Protein AF-A0A3D1TDR1-F1 (afdb_monomer_lite)

Foldseek 3Di:
DDDQFEAEPPDDPVSCVPHPYYAPHHVVRCSVVRVVLVVCVVVVNNVVVCCVVVDDDDD

Sequence (59 aa):
AGGLAIAPANAVAEIRAIADHVTTAKGGDGAVREAVEWILRREGLWTGLVERYVGGPSA

Structure (mmCIF, N/CA/C/O backbone):
data_AF-A0A3D1TDR1-F1
#
_entry.id   AF-A0A3D1TDR1-F1
#
loop_
_atom_site.group_PDB
_atom_site.id
_atom_site.type_symbol
_atom_site.label_atom_id
_atom_site.label_alt_id
_atom_site.label_comp_id
_atom_site.label_asym_id
_atom_site.label_entity_id
_atom_site.label_seq_id
_atom_site.pdbx_PDB_ins_code
_atom_site.Cartn_x
_atom_site.Cartn_y
_atom_site.Cartn_z
_atom_site.occupancy
_atom_site.B_iso_or_equiv
_atom_site.auth_seq_id
_atom_site.auth_comp_id
_atom_site.auth_asym_id
_atom_site.auth_atom_id
_atom_site.pdbx_PDB_model_num
ATOM 1 N N . ALA A 1 1 ? -15.279 -14.025 -5.901 1.00 46.41 1 ALA A N 1
ATOM 2 C CA . ALA A 1 1 ? -14.244 -13.712 -4.898 1.00 46.41 1 ALA A CA 1
ATOM 3 C C . ALA A 1 1 ? -12.909 -13.634 -5.622 1.00 46.41 1 ALA A C 1
ATOM 5 O O . ALA A 1 1 ? -12.577 -14.584 -6.318 1.00 46.41 1 ALA A O 1
ATOM 6 N N . GLY A 1 2 ? -12.216 -12.500 -5.538 1.00 74.25 2 GLY A N 1
ATOM 7 C CA . GLY A 1 2 ? -10.872 -12.300 -6.087 1.00 74.25 2 GLY A CA 1
ATOM 8 C C . GLY A 1 2 ? -9.950 -11.795 -4.979 1.00 74.25 2 GLY A C 1
ATOM 9 O O . GLY A 1 2 ? -10.435 -11.176 -4.031 1.00 74.25 2 GLY A O 1
ATOM 10 N N . GLY A 1 3 ? -8.659 -12.117 -5.060 1.00 89.25 3 GLY A N 1
ATOM 11 C CA . GLY A 1 3 ? -7.641 -11.506 -4.202 1.00 89.25 3 GLY A CA 1
ATOM 12 C C . GLY A 1 3 ? -7.374 -10.052 -4.605 1.00 89.25 3 GLY A C 1
ATOM 13 O O . GLY A 1 3 ? -7.850 -9.607 -5.643 1.00 89.25 3 GLY A O 1
ATOM 14 N N . LEU A 1 4 ? -6.613 -9.332 -3.782 1.00 93.25 4 LEU A N 1
ATOM 15 C CA . LEU A 1 4 ? -6.141 -7.974 -4.056 1.00 93.25 4 LEU A CA 1
ATOM 16 C C . LEU A 1 4 ? -4.623 -8.020 -4.242 1.00 93.25 4 LEU A C 1
ATOM 18 O O . LEU A 1 4 ? -3.885 -8.207 -3.273 1.00 93.25 4 LEU A O 1
ATOM 22 N N . ALA A 1 5 ? -4.162 -7.904 -5.483 1.00 97.00 5 ALA A N 1
ATOM 23 C CA . ALA A 1 5 ? -2.750 -7.944 -5.830 1.00 97.00 5 ALA A CA 1
ATOM 24 C C . ALA A 1 5 ? -2.127 -6.549 -5.685 1.00 97.00 5 ALA A C 1
ATOM 26 O O . ALA A 1 5 ? -2.503 -5.611 -6.387 1.00 97.00 5 ALA A O 1
ATOM 27 N N . ILE A 1 6 ? -1.147 -6.411 -4.789 1.00 98.19 6 ILE A N 1
ATOM 28 C CA . ILE A 1 6 ? -0.431 -5.151 -4.555 1.00 98.19 6 ILE A CA 1
ATOM 29 C C . ILE A 1 6 ? 1.062 -5.354 -4.806 1.00 98.19 6 ILE A C 1
ATOM 31 O O . ILE A 1 6 ? 1.650 -6.311 -4.301 1.00 98.19 6 ILE A O 1
ATOM 35 N N . ALA A 1 7 ? 1.683 -4.439 -5.551 1.00 98.62 7 ALA A N 1
ATOM 36 C CA . ALA A 1 7 ? 3.117 -4.457 -5.833 1.00 98.62 7 ALA A CA 1
ATOM 37 C C . ALA A 1 7 ? 3.821 -3.183 -5.323 1.00 98.62 7 ALA A C 1
ATOM 39 O O . ALA A 1 7 ? 3.244 -2.097 -5.399 1.00 98.62 7 ALA A O 1
ATOM 40 N N . PRO A 1 8 ? 5.076 -3.269 -4.838 1.00 98.75 8 PRO A N 1
ATOM 41 C CA . PRO A 1 8 ? 5.866 -2.085 -4.521 1.00 98.75 8 PRO A CA 1
ATOM 42 C C . PRO A 1 8 ? 6.349 -1.355 -5.783 1.00 98.75 8 PRO A C 1
ATOM 44 O O . PRO A 1 8 ? 6.485 -1.961 -6.849 1.00 98.75 8 PRO A O 1
ATOM 47 N N . ALA A 1 9 ? 6.719 -0.077 -5.660 1.00 98.69 9 ALA A N 1
ATOM 48 C CA . ALA A 1 9 ? 7.167 0.742 -6.794 1.00 98.69 9 ALA A CA 1
ATOM 49 C C . ALA A 1 9 ? 8.355 0.141 -7.573 1.00 98.69 9 ALA A C 1
ATOM 51 O O . ALA A 1 9 ? 8.446 0.252 -8.799 1.00 98.69 9 ALA A O 1
ATOM 52 N N . ASN A 1 10 ? 9.279 -0.517 -6.867 1.00 98.69 10 ASN A N 1
ATOM 53 C CA . ASN A 1 10 ? 10.460 -1.155 -7.449 1.00 98.69 10 ASN A CA 1
ATOM 54 C C . ASN A 1 10 ? 10.231 -2.600 -7.919 1.00 98.69 10 ASN A C 1
ATOM 56 O O . ASN A 1 10 ? 11.207 -3.262 -8.267 1.00 98.69 10 ASN A O 1
ATOM 60 N N . ALA A 1 11 ? 8.992 -3.102 -7.940 1.00 98.62 11 ALA A N 1
ATOM 61 C CA . ALA A 1 11 ? 8.699 -4.377 -8.590 1.00 98.62 11 ALA A CA 1
ATOM 62 C C . ALA A 1 11 ? 9.061 -4.328 -10.085 1.00 98.62 11 ALA A C 1
ATOM 64 O O . ALA A 1 11 ? 9.047 -3.263 -10.708 1.00 98.62 11 ALA A O 1
ATOM 65 N N . VAL A 1 12 ? 9.379 -5.484 -10.671 1.00 98.75 12 VAL A N 1
ATOM 66 C CA . VAL A 1 12 ? 9.625 -5.603 -12.117 1.00 98.75 12 VAL A CA 1
ATOM 67 C C . VAL A 1 12 ? 8.390 -5.183 -12.923 1.00 98.75 12 VAL A C 1
ATOM 69 O O . VAL A 1 12 ? 7.261 -5.209 -12.421 1.00 98.75 12 VAL A O 1
ATOM 72 N N . ALA A 1 13 ? 8.602 -4.752 -14.168 1.00 98.50 13 ALA A N 1
ATOM 73 C CA . ALA A 1 13 ? 7.560 -4.118 -14.972 1.00 98.50 13 ALA A CA 1
ATOM 74 C C . ALA A 1 13 ? 6.355 -5.038 -15.209 1.00 98.50 13 ALA A C 1
ATOM 76 O O . ALA A 1 13 ? 5.221 -4.581 -15.071 1.00 98.50 13 ALA A O 1
ATOM 77 N N . GLU A 1 14 ? 6.591 -6.324 -15.481 1.00 98.44 14 GLU A N 1
ATOM 78 C CA . GLU A 1 14 ? 5.531 -7.310 -15.689 1.00 98.44 14 GLU A CA 1
ATOM 79 C C . GLU A 1 14 ? 4.647 -7.509 -14.450 1.00 98.44 14 GLU A C 1
ATOM 81 O O . GLU A 1 14 ? 3.444 -7.703 -14.593 1.00 98.44 14 GLU A O 1
ATOM 86 N N . ILE A 1 15 ? 5.200 -7.378 -13.238 1.00 98.31 15 ILE A N 1
ATOM 87 C CA . ILE A 1 15 ? 4.430 -7.503 -11.992 1.00 98.31 15 ILE A CA 1
ATOM 88 C C . ILE A 1 15 ? 3.611 -6.241 -11.721 1.00 98.31 15 ILE A C 1
ATOM 90 O O . ILE A 1 15 ? 2.448 -6.339 -11.339 1.00 98.31 15 ILE A O 1
ATOM 94 N N . ARG A 1 16 ? 4.171 -5.048 -11.963 1.00 98.31 16 ARG A N 1
ATOM 95 C CA . ARG A 1 16 ? 3.402 -3.796 -11.834 1.00 98.31 16 ARG A CA 1
ATOM 96 C C . ARG A 1 16 ? 2.228 -3.738 -12.810 1.00 98.31 16 ARG A C 1
ATOM 98 O O . ARG A 1 16 ? 1.190 -3.196 -12.459 1.00 98.31 16 ARG A O 1
ATOM 105 N N . ALA A 1 17 ? 2.391 -4.292 -14.013 1.00 98.06 17 ALA A N 1
ATOM 106 C CA . ALA A 1 17 ? 1.364 -4.277 -15.052 1.00 98.06 17 ALA A CA 1
ATOM 107 C C . ALA A 1 17 ? 0.122 -5.122 -14.711 1.00 98.06 17 ALA A C 1
ATOM 109 O O . ALA A 1 17 ? -0.943 -4.863 -15.263 1.00 98.06 17 ALA A O 1
ATOM 110 N N . ILE A 1 18 ? 0.254 -6.113 -13.822 1.00 97.62 18 ILE A N 1
ATOM 111 C CA . ILE A 1 18 ? -0.841 -7.012 -13.419 1.00 97.62 18 ILE A CA 1
ATOM 112 C C . ILE A 1 18 ? -1.356 -6.753 -11.995 1.00 97.62 18 ILE A C 1
ATOM 114 O O . ILE A 1 18 ? -2.240 -7.470 -11.535 1.00 97.62 18 ILE A O 1
ATOM 118 N N . ALA A 1 19 ? -0.787 -5.783 -11.275 1.00 97.81 19 ALA A N 1
ATOM 119 C CA . ALA A 1 19 ? -1.207 -5.458 -9.917 1.00 97.81 19 ALA A CA 1
ATOM 120 C C . ALA A 1 19 ? -2.467 -4.580 -9.929 1.00 97.81 19 ALA A C 1
ATOM 122 O O . ALA A 1 19 ? -2.562 -3.631 -10.705 1.00 97.81 19 ALA A O 1
ATOM 123 N N . ASP A 1 20 ? -3.398 -4.841 -9.010 1.00 97.19 20 ASP A N 1
ATOM 124 C CA . ASP A 1 20 ? -4.578 -3.992 -8.801 1.00 97.19 20 ASP A CA 1
ATOM 125 C C . ASP A 1 20 ? -4.186 -2.621 -8.229 1.00 97.19 20 ASP A C 1
ATOM 127 O O . ASP A 1 20 ? -4.866 -1.614 -8.438 1.00 97.19 20 ASP A O 1
ATOM 131 N N . HIS A 1 21 ? -3.082 -2.582 -7.481 1.00 97.38 21 HIS A N 1
ATOM 132 C CA . HIS A 1 21 ? -2.504 -1.364 -6.937 1.00 97.38 21 HIS A CA 1
ATOM 133 C C . HIS A 1 21 ? -0.976 -1.461 -6.887 1.00 97.38 21 HIS A C 1
ATOM 135 O O . HIS A 1 21 ? -0.407 -2.471 -6.470 1.00 97.38 21 HIS A O 1
ATOM 141 N N . VAL A 1 22 ? -0.302 -0.382 -7.277 1.00 98.50 22 VAL A N 1
ATOM 142 C CA . VAL A 1 22 ? 1.147 -0.234 -7.129 1.00 98.50 22 VAL A CA 1
ATOM 143 C C . VAL A 1 22 ? 1.399 0.899 -6.146 1.00 98.50 22 VAL A C 1
ATOM 145 O O . VAL A 1 22 ? 0.895 2.003 -6.349 1.00 98.50 22 VAL A O 1
ATOM 148 N N . THR A 1 23 ? 2.165 0.631 -5.091 1.00 98.75 23 THR A N 1
ATOM 149 C CA . THR A 1 23 ? 2.516 1.659 -4.104 1.00 98.75 23 THR A CA 1
ATOM 150 C C . THR A 1 23 ? 3.519 2.645 -4.689 1.00 98.75 23 THR A C 1
ATOM 152 O O . THR A 1 23 ? 4.290 2.313 -5.591 1.00 98.75 23 THR A O 1
ATOM 155 N N . THR A 1 24 ? 3.562 3.850 -4.134 1.00 98.56 24 THR A N 1
ATOM 156 C CA . THR A 1 24 ? 4.562 4.870 -4.474 1.00 98.56 24 THR A CA 1
ATOM 157 C C . THR A 1 24 ? 5.906 4.552 -3.822 1.00 98.56 24 THR A C 1
ATOM 159 O O . THR A 1 24 ? 6.961 4.728 -4.436 1.00 98.56 24 THR A O 1
ATOM 162 N N . ALA A 1 25 ? 5.888 4.047 -2.586 1.00 98.69 25 ALA A N 1
ATOM 163 C CA . ALA A 1 25 ? 7.086 3.599 -1.896 1.00 98.69 25 ALA A CA 1
ATOM 164 C C . ALA A 1 25 ? 7.651 2.304 -2.502 1.00 98.69 25 ALA A C 1
ATOM 166 O O . ALA A 1 25 ? 6.927 1.442 -3.015 1.00 98.69 25 ALA A O 1
ATOM 167 N N . LYS A 1 26 ? 8.974 2.146 -2.406 1.00 98.81 26 LYS A N 1
ATOM 168 C CA . LYS A 1 26 ? 9.665 0.894 -2.732 1.00 98.81 26 LYS A CA 1
ATOM 169 C C . LYS A 1 26 ? 9.520 -0.114 -1.589 1.00 98.81 26 LYS A C 1
ATOM 171 O O . LYS A 1 26 ? 9.219 0.237 -0.446 1.00 98.81 26 LYS A O 1
ATOM 176 N N . GLY A 1 27 ? 9.760 -1.388 -1.892 1.00 98.50 27 GLY A N 1
ATOM 177 C CA . GLY A 1 27 ? 9.889 -2.430 -0.878 1.00 98.50 27 GLY A CA 1
ATOM 178 C C . GLY A 1 27 ? 11.032 -2.096 0.083 1.00 98.50 27 GLY A C 1
ATOM 179 O O . GLY A 1 27 ? 12.105 -1.705 -0.362 1.00 98.50 27 GLY A O 1
ATOM 180 N N . GLY A 1 28 ? 10.787 -2.218 1.389 1.00 98.19 28 GLY A N 1
ATOM 181 C CA . GLY A 1 28 ? 11.716 -1.775 2.439 1.00 98.19 28 GLY A CA 1
ATOM 182 C C . GLY A 1 28 ? 11.549 -0.306 2.846 1.00 98.19 28 GLY A C 1
ATOM 183 O O . GLY A 1 28 ? 11.729 0.010 4.016 1.00 98.19 28 GLY A O 1
ATOM 184 N N . ASP A 1 29 ? 11.062 0.551 1.945 1.00 98.56 29 ASP A N 1
ATOM 185 C CA . ASP A 1 29 ? 10.900 1.997 2.170 1.00 98.56 29 ASP A CA 1
ATOM 186 C C . ASP A 1 29 ? 9.462 2.376 2.577 1.00 98.56 29 ASP A C 1
ATOM 188 O O . ASP A 1 29 ? 8.996 3.489 2.346 1.00 98.56 29 ASP A O 1
ATOM 192 N N . GLY A 1 30 ? 8.719 1.431 3.162 1.00 98.56 30 GLY A N 1
ATOM 193 C CA . GLY A 1 30 ? 7.351 1.659 3.637 1.00 98.56 30 GLY A CA 1
ATOM 194 C C . GLY A 1 30 ? 6.221 1.230 2.694 1.00 98.56 30 GLY A C 1
ATOM 195 O O . GLY A 1 30 ? 5.067 1.474 3.033 1.00 98.56 30 GLY A O 1
ATOM 196 N N . ALA A 1 31 ? 6.494 0.529 1.584 1.00 98.69 31 ALA A N 1
ATOM 197 C CA . ALA A 1 31 ? 5.452 0.023 0.670 1.00 98.69 31 ALA A CA 1
ATOM 198 C C . ALA A 1 31 ? 4.309 -0.728 1.381 1.00 98.69 31 ALA A C 1
ATOM 200 O O . ALA A 1 31 ? 3.137 -0.456 1.142 1.00 98.69 31 ALA A O 1
ATOM 201 N N . VAL A 1 32 ? 4.625 -1.631 2.317 1.00 98.38 32 VAL A N 1
ATOM 202 C CA . VAL A 1 32 ? 3.590 -2.368 3.068 1.00 98.38 32 VAL A CA 1
ATOM 203 C C . VAL A 1 32 ? 2.766 -1.429 3.952 1.00 98.38 32 VAL A C 1
ATOM 205 O O . VAL A 1 32 ? 1.547 -1.550 4.010 1.00 98.38 32 VAL A O 1
ATOM 208 N N . ARG A 1 33 ? 3.405 -0.459 4.612 1.00 98.38 33 ARG A N 1
ATOM 209 C CA . ARG A 1 33 ? 2.717 0.535 5.445 1.00 98.38 33 ARG A CA 1
ATOM 210 C C . ARG A 1 33 ? 1.794 1.428 4.613 1.00 98.38 33 ARG A C 1
ATOM 212 O O . ARG A 1 33 ? 0.728 1.806 5.095 1.00 98.38 33 ARG A O 1
ATOM 219 N N . GLU A 1 34 ? 2.197 1.782 3.396 1.00 98.62 34 GLU A N 1
ATOM 220 C CA . GLU A 1 34 ? 1.367 2.521 2.438 1.00 98.62 34 GLU A CA 1
ATOM 221 C C . GLU A 1 34 ? 0.159 1.680 2.007 1.00 98.62 34 GLU A C 1
ATOM 223 O O . GLU A 1 34 ? -0.976 2.137 2.124 1.00 98.62 34 GLU A O 1
ATOM 228 N N . ALA A 1 35 ? 0.388 0.424 1.611 1.00 98.38 35 ALA A N 1
ATOM 229 C CA . ALA A 1 35 ? -0.670 -0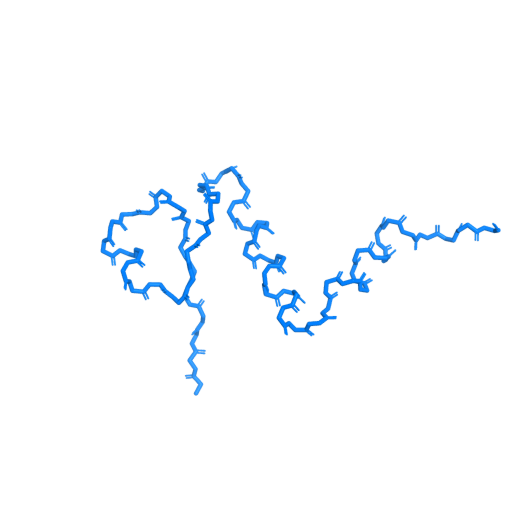.501 1.214 1.00 98.38 35 ALA A CA 1
ATOM 230 C C . ALA A 1 35 ? -1.700 -0.724 2.334 1.00 98.38 35 ALA A C 1
A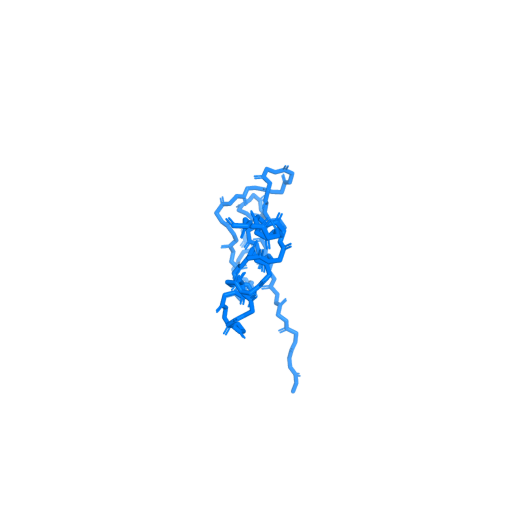TOM 232 O O . ALA A 1 35 ? -2.904 -0.677 2.087 1.00 98.38 35 ALA A O 1
ATOM 233 N N . VAL A 1 36 ? -1.243 -0.914 3.577 1.00 97.88 36 VAL A N 1
ATOM 234 C CA . VAL A 1 36 ? -2.119 -1.070 4.749 1.00 97.88 36 VAL A CA 1
ATOM 235 C C . VAL A 1 36 ? -2.981 0.175 4.968 1.00 97.88 36 VAL A C 1
ATOM 237 O O . VAL A 1 36 ? -4.187 0.041 5.156 1.00 97.88 36 VAL A O 1
ATOM 240 N N . GLU A 1 37 ? -2.413 1.385 4.901 1.00 97.94 37 GLU A N 1
ATOM 241 C CA . GLU A 1 37 ? -3.215 2.615 5.000 1.00 97.94 37 GLU A CA 1
ATOM 242 C C . GLU A 1 37 ? -4.220 2.733 3.855 1.00 97.94 37 GLU A C 1
ATOM 244 O O . GLU A 1 37 ? -5.376 3.068 4.103 1.00 97.94 37 GLU A O 1
ATOM 249 N N . TRP A 1 38 ? -3.813 2.437 2.620 1.00 97.94 38 TRP A N 1
ATOM 250 C CA . TRP A 1 38 ? -4.705 2.491 1.465 1.00 97.94 38 TRP A CA 1
ATOM 251 C C . TRP A 1 38 ? -5.910 1.553 1.630 1.00 97.94 38 TRP A C 1
ATOM 253 O O . TRP A 1 38 ? -7.047 1.988 1.441 1.00 97.94 38 TRP A O 1
ATOM 263 N N . ILE A 1 39 ? -5.684 0.308 2.069 1.00 97.31 39 ILE A N 1
ATOM 264 C CA . ILE A 1 39 ? -6.756 -0.653 2.377 1.00 97.31 39 ILE A CA 1
ATOM 265 C C . ILE A 1 39 ? -7.656 -0.103 3.488 1.00 97.31 39 ILE A C 1
ATOM 267 O O . ILE A 1 39 ? -8.866 0.005 3.312 1.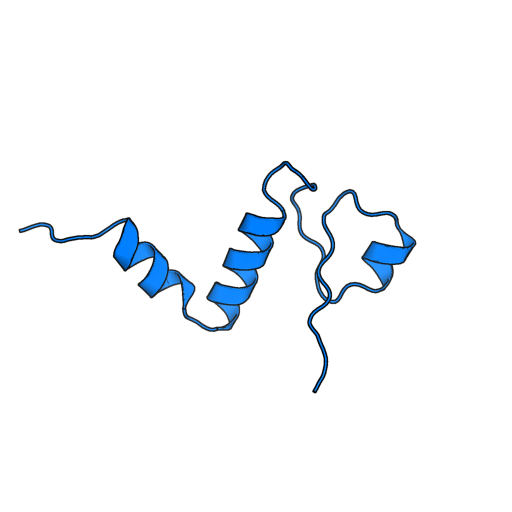00 97.31 39 ILE A O 1
ATOM 271 N N . LEU A 1 40 ? -7.082 0.308 4.620 1.00 97.25 40 LEU A N 1
ATOM 272 C CA . LEU A 1 40 ? -7.860 0.780 5.769 1.00 97.25 40 LEU A CA 1
ATOM 273 C C . LEU A 1 40 ? -8.665 2.045 5.466 1.00 97.25 40 LEU A C 1
ATOM 275 O O . LEU A 1 40 ? -9.752 2.222 6.011 1.00 97.25 40 LEU A O 1
ATOM 279 N N . ARG A 1 41 ? -8.157 2.935 4.609 1.00 97.06 41 ARG A N 1
ATOM 280 C CA . ARG A 1 41 ? -8.901 4.114 4.155 1.00 97.06 41 ARG A CA 1
ATOM 281 C C . ARG A 1 41 ? -10.077 3.731 3.270 1.00 97.06 41 ARG A C 1
ATOM 283 O O . ARG A 1 41 ? -11.142 4.318 3.431 1.00 97.06 41 ARG A O 1
ATOM 290 N N . ARG A 1 42 ? -9.909 2.754 2.375 1.00 95.62 42 ARG A N 1
ATOM 291 C CA . ARG A 1 42 ? -11.008 2.243 1.540 1.00 95.62 42 ARG A CA 1
ATOM 292 C C . ARG A 1 42 ? -12.110 1.587 2.365 1.00 95.62 42 ARG A C 1
ATOM 294 O O . ARG A 1 42 ? -13.277 1.785 2.054 1.0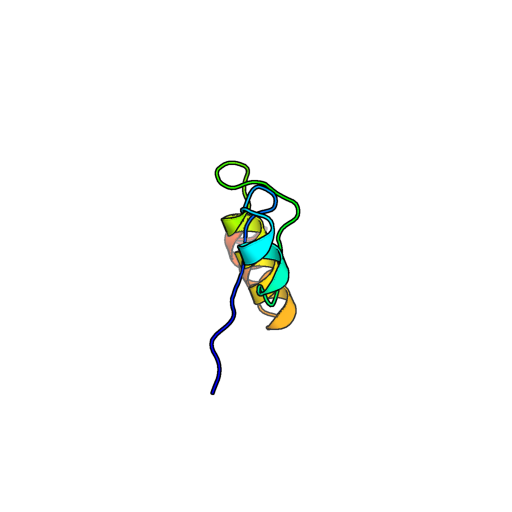0 95.62 42 ARG A O 1
ATOM 301 N N . GLU A 1 43 ? -11.740 0.901 3.441 1.00 96.50 43 GLU A N 1
ATOM 302 C CA . GLU A 1 43 ? -12.689 0.288 4.378 1.00 96.50 43 GLU A CA 1
ATOM 303 C C . GLU A 1 43 ? -13.232 1.277 5.434 1.00 96.50 43 GLU A C 1
ATOM 305 O O . GLU A 1 43 ? -14.018 0.895 6.296 1.00 96.50 43 GLU A O 1
ATOM 310 N N . GLY A 1 44 ? -12.807 2.549 5.423 1.00 96.94 44 GLY A N 1
ATOM 311 C CA . GLY A 1 44 ? -13.222 3.554 6.415 1.00 96.94 44 GLY A CA 1
ATOM 312 C C . GLY A 1 44 ? -12.680 3.328 7.836 1.00 96.94 44 GLY A C 1
ATOM 313 O O . GLY A 1 44 ? -13.083 4.015 8.771 1.00 96.94 44 GLY A O 1
ATOM 314 N N . LEU A 1 45 ? -11.747 2.393 8.015 1.00 97.44 45 LEU A N 1
ATOM 315 C CA . LEU A 1 45 ? -11.196 1.978 9.310 1.00 97.44 45 LEU A CA 1
ATOM 316 C C . LEU A 1 45 ? -9.989 2.811 9.757 1.00 97.44 45 LEU A C 1
ATOM 318 O O . LEU A 1 45 ? -9.618 2.786 10.930 1.00 97.44 45 LEU A O 1
ATOM 322 N N . TRP A 1 46 ? -9.359 3.539 8.832 1.00 96.25 46 TRP A N 1
ATOM 323 C CA . TRP A 1 46 ? -8.117 4.265 9.101 1.00 96.25 46 TRP A CA 1
ATOM 324 C C . TRP A 1 46 ? -8.238 5.273 10.251 1.00 96.25 46 TRP A C 1
ATOM 326 O O . TRP A 1 46 ? -7.412 5.256 11.160 1.00 96.25 46 TRP A O 1
ATOM 336 N N . THR A 1 47 ? -9.261 6.131 10.234 1.00 94.75 47 THR A N 1
ATOM 337 C CA . THR A 1 47 ? -9.419 7.205 11.229 1.00 94.75 47 THR A CA 1
ATOM 338 C C . THR A 1 47 ? -9.538 6.647 12.646 1.00 94.75 47 THR A C 1
ATOM 340 O O . THR A 1 47 ? -8.744 7.018 13.505 1.00 94.75 47 THR A O 1
ATOM 343 N N . GLY A 1 48 ? -10.443 5.686 12.870 1.00 94.81 48 GLY A N 1
ATOM 344 C CA . GLY A 1 48 ? -10.624 5.071 14.189 1.00 94.81 48 GLY A CA 1
ATOM 345 C C . GLY A 1 48 ? -9.395 4.285 14.662 1.00 94.81 48 GLY A C 1
ATOM 346 O O . GLY A 1 48 ? -9.086 4.270 15.853 1.00 94.81 48 GLY A O 1
ATOM 347 N N . LEU A 1 49 ? -8.645 3.669 13.737 1.00 94.25 49 LEU A N 1
ATOM 348 C CA . LEU A 1 49 ? -7.364 3.045 14.068 1.00 94.25 49 LEU A CA 1
ATOM 349 C C . LEU A 1 49 ? -6.356 4.088 14.564 1.00 94.25 49 LEU A C 1
ATOM 351 O O . LEU A 1 49 ? -5.749 3.890 15.611 1.00 94.25 49 LEU A O 1
ATOM 355 N N . VAL A 1 50 ? -6.170 5.189 13.830 1.00 94.19 50 VAL A N 1
ATOM 356 C CA . VAL A 1 50 ? -5.224 6.249 14.209 1.00 94.19 50 VAL A CA 1
ATOM 357 C C . VAL A 1 50 ? -5.612 6.875 15.545 1.00 94.19 50 VAL A C 1
ATOM 359 O O . VAL A 1 50 ? -4.750 7.010 16.409 1.00 94.19 50 VAL A O 1
ATOM 362 N N . GLU A 1 51 ? -6.892 7.188 15.750 1.00 93.44 51 GLU A N 1
ATOM 363 C CA . GLU A 1 51 ? -7.406 7.709 17.022 1.00 93.44 51 GLU A CA 1
ATOM 364 C C . GLU A 1 51 ? -7.047 6.791 18.191 1.00 93.44 51 GLU A C 1
ATOM 366 O O . GLU A 1 51 ? -6.537 7.268 19.195 1.00 93.44 51 GLU A O 1
ATOM 371 N N . ARG A 1 52 ? -7.187 5.469 18.047 1.00 92.69 52 ARG A N 1
ATOM 372 C CA . ARG A 1 52 ? -6.833 4.511 19.106 1.00 92.69 52 ARG A CA 1
ATOM 373 C C . ARG A 1 52 ? -5.361 4.576 19.539 1.00 92.69 52 ARG A C 1
ATOM 375 O O . ARG A 1 52 ? -5.068 4.309 20.702 1.00 92.69 52 ARG A O 1
ATOM 382 N N . TYR A 1 53 ? -4.438 4.857 18.619 1.00 90.19 53 TYR A N 1
ATOM 383 C CA . TYR A 1 53 ? -2.995 4.863 18.904 1.00 90.19 53 TYR A CA 1
ATOM 384 C C . TYR A 1 53 ? -2.441 6.253 19.224 1.00 90.19 53 TYR A C 1
ATOM 386 O O . TYR A 1 53 ? -1.468 6.358 19.967 1.00 90.19 53 TYR A O 1
ATOM 394 N N . VAL A 1 54 ? -3.034 7.304 18.655 1.00 88.44 54 VAL A N 1
ATOM 395 C CA . VAL A 1 54 ? -2.603 8.701 18.831 1.00 88.44 54 VAL A CA 1
ATOM 396 C C . VAL A 1 54 ? -3.427 9.413 19.917 1.00 88.44 54 VAL A C 1
ATOM 398 O O . VAL A 1 54 ? -2.977 10.416 20.462 1.00 88.44 54 VAL A O 1
ATOM 401 N N . GLY A 1 55 ? -4.594 8.875 20.285 1.00 69.56 55 GLY A N 1
ATOM 402 C CA . GLY A 1 55 ? -5.506 9.399 21.303 1.00 69.56 55 GLY A CA 1
ATOM 403 C C . GLY A 1 55 ? -6.018 8.322 22.270 1.00 69.56 55 GLY A C 1
ATOM 404 O O . GLY A 1 55 ? -7.089 7.752 22.088 1.00 69.56 55 GLY A O 1
ATOM 405 N N . GLY A 1 56 ? -5.280 8.099 23.360 1.00 60.84 56 GLY A N 1
ATOM 406 C CA . GLY A 1 56 ? -5.844 7.671 24.649 1.00 60.84 56 GLY A CA 1
ATOM 407 C C . GLY A 1 56 ? -5.838 8.866 25.614 1.00 60.84 56 GLY A C 1
ATOM 408 O O . GLY A 1 56 ? -4.966 9.720 25.477 1.00 60.84 56 GLY A O 1
ATOM 409 N N . PRO A 1 57 ? -6.810 8.967 26.537 1.00 49.50 57 PRO A N 1
ATOM 410 C CA . PRO A 1 57 ? -7.580 10.186 26.782 1.00 49.50 57 PRO A CA 1
ATOM 411 C C . PRO A 1 57 ? -6.716 11.390 27.175 1.00 49.50 57 PRO A C 1
AT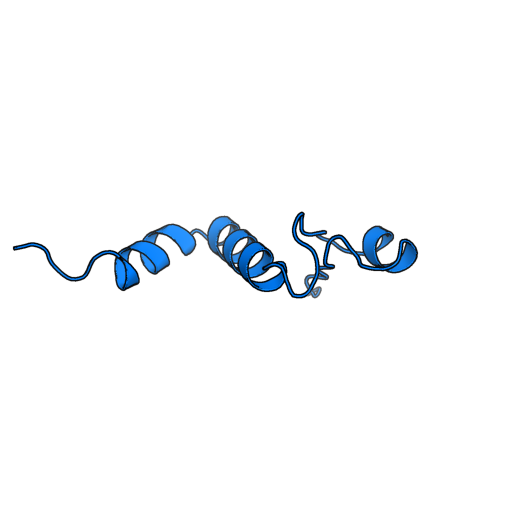OM 413 O O . PRO A 1 57 ? -5.931 11.314 28.120 1.00 49.50 57 PRO A O 1
ATOM 416 N N . SER A 1 58 ? -6.955 12.534 26.534 1.00 49.72 58 SER A N 1
ATOM 417 C CA . SER A 1 58 ? -6.799 13.797 27.252 1.00 49.72 58 SER A CA 1
ATOM 418 C C . SER A 1 58 ? -8.013 13.945 28.162 1.00 49.72 58 SER A C 1
ATOM 420 O O . SER A 1 58 ? -9.152 13.884 27.694 1.00 49.72 58 SER A O 1
ATOM 422 N N . ALA A 1 59 ? -7.737 14.063 29.458 1.00 46.88 59 ALA A N 1
ATOM 423 C CA . ALA A 1 59 ? -8.625 14.723 30.406 1.00 46.88 59 ALA A CA 1
ATOM 424 C C . ALA A 1 59 ? -9.005 16.134 29.923 1.00 46.88 59 ALA A C 1
ATOM 426 O O . ALA A 1 59 ? -8.215 16.723 29.144 1.00 46.88 59 ALA A O 1
#

Secondary structure (DSSP, 8-state):
-----EE-TTS-HHHHHH-SEE-SSPTTTTHHHHHHHHHHHHTT-HHHHHHH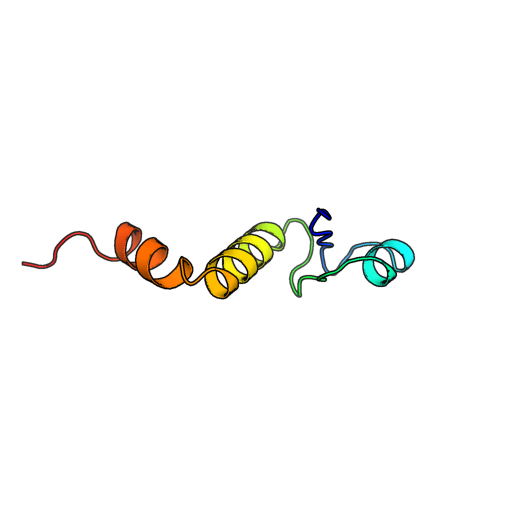HH-S---

pLDDT: mean 92.19, std 13.71, range [46.41, 98.81]

Radius of gyration: 14.68 Å; chains: 1; bounding box: 26×28×46 Å